Protein AF-A0A1Y1KL71-F1 (afdb_monomer_lite)

Foldseek 3Di:
DDDDDDDDDPPLVVLVVCVPPPPDWDKDFDKDWDPDDDPDPQIAIDGPRDIDTDDDPDDCVLNVCVVVPHDPVVSVVVVVVVVVVVVVVVVVVLVVCLVPDPDPVSNVVSVVVVD

pLDDT: mean 81.93, std 11.62, range [44.53, 94.69]

Secondary structure (DSSP, 8-state):
-----------HHHHHHHTT-TT---EEEEEEEE---TT--S-EEEEEEEEEES--SS--HHHHHHHTT--HHHHHHHHHHHHHHHHHHHHHHHHHHHHH---HHHHHHHHTTT-

Structure (mmCIF, N/CA/C/O backbone):
data_AF-A0A1Y1KL71-F1
#
_entry.id   AF-A0A1Y1KL71-F1
#
loop_
_atom_site.group_PDB
_atom_site.id
_atom_site.type_symbol
_atom_site.label_atom_id
_atom_site.label_alt_id
_atom_site.label_comp_id
_atom_site.label_asym_id
_atom_site.label_entity_id
_atom_site.label_seq_id
_atom_site.pdbx_PDB_ins_code
_atom_site.Cartn_x
_atom_site.Cartn_y
_atom_site.Cartn_z
_atom_site.occupancy
_atom_site.B_iso_or_equiv
_atom_site.auth_seq_id
_atom_site.auth_comp_id
_atom_site.auth_asym_id
_atom_site.auth_atom_id
_atom_site.pdbx_PDB_model_num
ATOM 1 N N . MET A 1 1 ? -30.457 3.855 8.747 1.00 56.06 1 MET A N 1
ATOM 2 C CA . MET A 1 1 ? -30.432 3.022 7.528 1.00 56.06 1 MET A CA 1
ATOM 3 C C . MET A 1 1 ? -29.012 2.540 7.360 1.00 56.06 1 MET A C 1
ATOM 5 O O . MET A 1 1 ? -28.122 3.375 7.293 1.00 56.06 1 MET A O 1
ATOM 9 N N . GLU A 1 2 ? -28.808 1.231 7.343 1.00 82.81 2 GLU A N 1
ATOM 10 C CA . GLU A 1 2 ? -27.511 0.620 7.054 1.00 82.81 2 GLU A CA 1
ATOM 11 C C . GLU A 1 2 ? -27.607 -0.007 5.663 1.00 82.81 2 GLU A C 1
ATOM 13 O O . GLU A 1 2 ? -28.569 -0.719 5.367 1.00 82.81 2 GLU A O 1
ATOM 18 N N . CYS A 1 3 ? -26.663 0.314 4.778 1.00 92.50 3 CYS A N 1
ATOM 19 C CA . CYS A 1 3 ? -26.618 -0.212 3.418 1.00 92.50 3 CYS A CA 1
ATOM 20 C C . CYS A 1 3 ? -25.336 -1.019 3.192 1.00 92.50 3 CYS A C 1
ATOM 22 O O . CYS A 1 3 ? -24.283 -0.735 3.764 1.00 92.50 3 CYS A O 1
ATOM 24 N N . ARG A 1 4 ? -25.421 -2.029 2.321 1.00 94.69 4 ARG A N 1
ATOM 25 C CA . ARG A 1 4 ? -24.246 -2.776 1.859 1.00 94.69 4 ARG A CA 1
ATOM 26 C C . ARG A 1 4 ? -23.424 -1.883 0.931 1.00 94.69 4 ARG A C 1
ATOM 28 O O . ARG A 1 4 ? -23.974 -1.362 -0.037 1.00 94.69 4 ARG A O 1
ATOM 35 N N . THR A 1 5 ? -22.132 -1.736 1.213 1.00 94.06 5 THR A N 1
ATOM 36 C CA . THR A 1 5 ? -21.233 -0.821 0.495 1.00 94.06 5 THR A CA 1
ATOM 37 C C . THR A 1 5 ? -19.923 -1.518 0.147 1.00 94.06 5 THR A C 1
ATOM 39 O O . THR A 1 5 ? -19.353 -2.216 0.981 1.00 94.06 5 THR A O 1
ATOM 42 N N . ILE A 1 6 ? -19.430 -1.292 -1.072 1.00 93.88 6 ILE A N 1
ATOM 43 C CA . ILE A 1 6 ? -18.058 -1.612 -1.478 1.00 93.88 6 ILE A CA 1
ATOM 44 C C . ILE A 1 6 ? -17.365 -0.282 -1.757 1.00 93.88 6 ILE A C 1
ATOM 46 O O . ILE A 1 6 ? -17.878 0.535 -2.520 1.00 93.88 6 ILE A O 1
ATOM 50 N N . PHE A 1 7 ? -16.208 -0.065 -1.137 1.00 93.50 7 PHE A N 1
ATOM 51 C CA . PHE A 1 7 ? -15.440 1.165 -1.285 1.00 93.50 7 PHE A CA 1
ATOM 52 C C . PHE A 1 7 ? -13.989 0.840 -1.639 1.00 93.50 7 PHE A C 1
ATOM 54 O O . PHE A 1 7 ? -13.258 0.267 -0.835 1.00 93.50 7 PHE A O 1
ATOM 61 N N . SER A 1 8 ? -13.567 1.206 -2.849 1.00 93.12 8 SER A N 1
ATOM 62 C CA . SER A 1 8 ? -12.179 1.076 -3.297 1.00 93.12 8 SER A CA 1
ATOM 63 C C . SER A 1 8 ? -11.416 2.375 -3.053 1.00 93.12 8 SER A C 1
ATOM 65 O O . SER A 1 8 ? -11.885 3.448 -3.432 1.00 93.12 8 SER A O 1
ATOM 67 N N . THR A 1 9 ? -10.221 2.289 -2.473 1.00 91.38 9 THR A N 1
ATOM 68 C CA . THR A 1 9 ? -9.382 3.458 -2.182 1.00 91.38 9 THR A CA 1
ATOM 69 C C . THR A 1 9 ? -7.903 3.161 -2.381 1.00 91.38 9 THR A C 1
ATOM 71 O O . THR A 1 9 ? -7.455 2.036 -2.177 1.00 91.38 9 THR A O 1
ATOM 74 N N . HIS A 1 10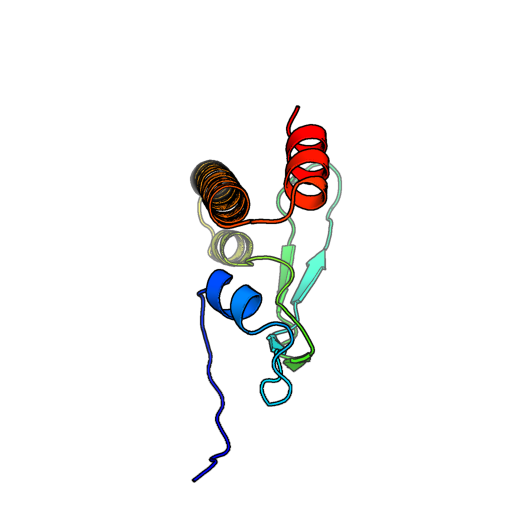 ? -7.135 4.196 -2.728 1.00 88.38 10 HIS A N 1
ATOM 75 C CA . HIS A 1 10 ? -5.669 4.168 -2.739 1.00 88.38 10 HIS A CA 1
ATOM 76 C C . HIS A 1 10 ? -5.054 4.794 -1.475 1.00 88.38 10 HIS A C 1
ATOM 78 O O . HIS A 1 10 ? -3.834 4.809 -1.314 1.00 88.38 10 HIS A O 1
ATOM 84 N N . TYR A 1 11 ? -5.876 5.305 -0.554 1.00 87.56 11 TYR A N 1
ATOM 85 C CA . TYR A 1 11 ? -5.402 5.915 0.685 1.00 87.56 11 TYR A CA 1
ATOM 86 C C . TYR A 1 11 ? -5.130 4.855 1.754 1.00 87.56 11 TYR A C 1
ATOM 88 O O . TYR A 1 11 ? -6.015 4.505 2.534 1.00 87.56 11 TYR A O 1
ATOM 96 N N . HIS A 1 12 ? -3.881 4.392 1.841 1.00 83.25 12 HIS A N 1
ATOM 97 C CA . HIS A 1 12 ? -3.463 3.403 2.846 1.00 83.25 12 HIS A CA 1
ATOM 98 C C . HIS A 1 12 ? -3.747 3.868 4.285 1.00 83.25 12 HIS A C 1
ATOM 100 O O . HIS A 1 12 ? -4.211 3.103 5.122 1.00 83.25 12 HIS A O 1
ATOM 106 N N . SER A 1 13 ? -3.595 5.170 4.552 1.00 81.69 13 SER A N 1
ATOM 107 C CA . SER A 1 13 ? -3.895 5.761 5.860 1.00 81.69 13 SER A CA 1
ATOM 108 C C . SER A 1 13 ? -5.354 5.619 6.295 1.00 81.69 13 SER A C 1
ATOM 110 O O . SER A 1 13 ? -5.626 5.662 7.490 1.00 81.69 13 SER A O 1
ATOM 112 N N . LEU A 1 14 ? -6.285 5.511 5.342 1.00 86.00 14 LEU A N 1
ATOM 113 C CA . LEU A 1 14 ? -7.703 5.314 5.632 1.00 86.00 14 LEU A CA 1
ATOM 114 C C . LEU A 1 14 ? -7.968 3.864 6.050 1.00 86.00 14 LEU A C 1
ATOM 116 O O . LEU A 1 14 ? -8.727 3.621 6.981 1.00 86.00 14 LEU A O 1
ATOM 120 N N . VAL A 1 15 ? -7.294 2.921 5.389 1.00 85.94 15 VAL A N 1
ATOM 121 C CA . VAL A 1 15 ? -7.347 1.489 5.707 1.00 85.94 15 VAL A CA 1
ATOM 122 C C . VAL A 1 15 ? -6.803 1.239 7.116 1.00 85.94 15 VAL A C 1
ATOM 124 O O . VAL A 1 15 ? -7.456 0.566 7.909 1.00 85.94 15 VAL A O 1
ATOM 127 N N . ASP A 1 16 ? -5.674 1.865 7.469 1.00 82.50 16 ASP A N 1
ATOM 128 C CA . ASP A 1 16 ? -5.125 1.817 8.833 1.00 82.50 16 ASP A CA 1
ATOM 129 C C . ASP A 1 16 ? -6.118 2.342 9.879 1.00 82.50 16 ASP A C 1
ATOM 131 O O . ASP A 1 16 ? -6.219 1.795 10.973 1.00 82.50 16 ASP A O 1
ATOM 135 N N . PHE A 1 17 ? -6.830 3.427 9.558 1.00 84.88 17 PHE A N 1
ATOM 136 C CA . PHE A 1 17 ? -7.754 4.079 10.484 1.00 84.88 17 PHE A CA 1
ATOM 137 C C . PHE A 1 17 ? -8.980 3.213 10.781 1.00 84.88 17 PHE A C 1
ATOM 139 O O . PHE A 1 17 ? -9.412 3.153 11.926 1.00 84.88 17 PHE A O 1
ATOM 146 N N . TYR A 1 18 ? -9.525 2.537 9.767 1.00 87.94 18 TYR A N 1
ATOM 147 C CA . TYR A 1 18 ? -10.701 1.678 9.925 1.00 87.94 18 TYR A CA 1
ATOM 148 C C . TYR A 1 18 ? -10.375 0.238 10.339 1.00 87.94 18 TYR A C 1
ATOM 150 O O . TYR A 1 18 ? -11.286 -0.560 10.568 1.00 87.94 18 TYR A O 1
ATOM 158 N N . SER A 1 19 ? -9.093 -0.100 10.481 1.00 83.62 19 SER A N 1
ATOM 159 C CA . SER A 1 19 ? -8.664 -1.370 11.061 1.00 83.62 19 SER A CA 1
ATOM 160 C C . SER A 1 19 ? -9.211 -1.517 12.484 1.00 83.62 19 SER A C 1
ATOM 162 O O . SER A 1 19 ? -8.793 -0.800 13.391 1.00 83.62 19 SER A O 1
ATOM 164 N N . GLY A 1 20 ? -10.122 -2.471 12.687 1.00 83.25 20 GLY A N 1
ATOM 165 C CA . GLY A 1 20 ? -10.710 -2.788 13.995 1.00 83.25 20 GLY A CA 1
ATOM 166 C C . GLY A 1 20 ? -12.141 -2.290 14.213 1.00 83.25 20 GLY A C 1
ATOM 167 O O . GLY A 1 20 ? -12.683 -2.499 15.294 1.00 83.25 20 GLY A O 1
ATOM 168 N N . TYR A 1 21 ? -12.772 -1.666 13.216 1.00 89.62 21 TYR A N 1
ATOM 169 C CA . TYR A 1 21 ? -14.204 -1.360 13.267 1.00 89.62 21 TYR A CA 1
ATOM 170 C C . TYR A 1 21 ? -15.032 -2.621 12.980 1.00 89.62 21 TYR A C 1
ATOM 172 O O . TYR A 1 21 ? -14.858 -3.249 11.940 1.00 89.62 21 TYR A O 1
ATOM 180 N N . GLU A 1 22 ? -15.964 -2.975 13.869 1.00 88.25 22 GLU A N 1
ATOM 181 C CA . GLU A 1 22 ? -16.747 -4.224 13.780 1.00 88.25 22 GLU A CA 1
ATOM 182 C C . GLU A 1 22 ? -17.615 -4.324 12.516 1.00 88.25 22 GLU A C 1
ATOM 184 O O . GLU A 1 22 ? -17.866 -5.413 12.007 1.00 88.25 22 GLU A O 1
ATOM 189 N N . ASN A 1 23 ? -18.061 -3.184 11.987 1.00 90.88 23 ASN A N 1
ATOM 190 C CA . ASN A 1 23 ? -18.923 -3.098 10.811 1.00 90.88 23 ASN A CA 1
ATOM 191 C C . ASN A 1 23 ? -18.159 -2.863 9.496 1.00 90.88 23 ASN A C 1
ATOM 193 O O . ASN A 1 23 ? -18.791 -2.648 8.460 1.00 90.88 23 ASN A O 1
ATOM 197 N N . ILE A 1 24 ? -16.821 -2.874 9.520 1.00 92.50 24 ILE A N 1
ATOM 198 C CA . ILE A 1 24 ? -15.983 -2.641 8.340 1.00 92.50 24 ILE A CA 1
ATOM 199 C C . ILE A 1 24 ? -15.056 -3.835 8.140 1.00 92.50 24 ILE A C 1
ATOM 201 O O . ILE A 1 24 ? -14.195 -4.130 8.963 1.00 92.50 24 ILE A O 1
ATOM 205 N N . GLN A 1 25 ? -15.199 -4.490 6.991 1.00 91.75 25 GLN A N 1
ATOM 206 C CA . GLN A 1 25 ? -14.283 -5.536 6.553 1.00 91.75 25 GLN A CA 1
ATOM 207 C C . GLN A 1 25 ? -13.289 -4.960 5.547 1.00 91.75 25 GLN A C 1
ATOM 209 O O . GLN A 1 25 ? -13.668 -4.269 4.601 1.00 91.75 25 GLN A O 1
ATOM 214 N N . LEU A 1 26 ? -12.007 -5.248 5.763 1.00 92.88 26 LEU A N 1
ATOM 215 C CA . LEU A 1 26 ? -10.926 -4.827 4.879 1.00 92.88 26 LEU A CA 1
ATOM 216 C C . LEU A 1 26 ? -10.601 -5.957 3.904 1.00 92.88 26 LEU A C 1
ATOM 218 O O . LEU A 1 26 ? -10.582 -7.130 4.281 1.00 92.88 26 LEU A O 1
ATOM 222 N N . GLY A 1 27 ? -10.333 -5.597 2.653 1.00 91.62 27 GLY A N 1
ATOM 223 C CA . GLY A 1 27 ? -9.927 -6.543 1.627 1.00 91.62 27 GLY A CA 1
ATOM 224 C C . GLY A 1 27 ? -9.064 -5.891 0.557 1.00 91.62 27 GLY A C 1
ATOM 225 O O . GLY A 1 27 ? -9.106 -4.676 0.347 1.00 91.62 27 GLY A O 1
ATOM 226 N N . HIS A 1 28 ? -8.274 -6.712 -0.125 1.00 91.75 28 HIS A N 1
ATOM 227 C CA . HIS A 1 28 ? -7.378 -6.292 -1.197 1.00 91.75 28 HIS A CA 1
ATOM 228 C C . HIS A 1 28 ? -7.352 -7.322 -2.331 1.00 91.75 28 HIS A C 1
ATOM 230 O O . HIS A 1 28 ? -7.730 -8.481 -2.157 1.00 91.75 28 HIS A O 1
ATOM 236 N N . MET A 1 29 ? -6.903 -6.897 -3.513 1.00 91.12 29 MET A N 1
ATOM 237 C CA . MET A 1 29 ? -6.632 -7.812 -4.623 1.00 91.12 29 MET A CA 1
ATOM 238 C C . MET A 1 29 ? -5.294 -8.506 -4.403 1.00 91.12 29 MET A C 1
ATOM 240 O O . MET A 1 29 ? -4.264 -7.846 -4.271 1.00 91.12 29 MET A O 1
ATOM 244 N N . ALA A 1 30 ? -5.319 -9.834 -4.377 1.00 87.06 30 ALA A N 1
ATOM 245 C CA . ALA A 1 30 ? -4.142 -10.656 -4.178 1.00 87.06 30 ALA A CA 1
ATOM 246 C C . ALA A 1 30 ? -3.151 -10.527 -5.336 1.00 87.06 30 ALA A C 1
ATOM 248 O O . ALA A 1 30 ? -3.516 -10.429 -6.514 1.00 87.06 30 ALA A O 1
ATOM 249 N N . CYS A 1 31 ? -1.878 -10.590 -4.972 1.00 83.12 31 CYS A N 1
ATOM 250 C CA . CYS A 1 31 ? -0.744 -10.467 -5.863 1.00 83.12 31 CYS A CA 1
ATOM 251 C C . CYS A 1 31 ? 0.348 -11.435 -5.404 1.00 83.12 31 CYS A C 1
ATOM 253 O O . CYS A 1 31 ? 0.588 -11.560 -4.203 1.00 83.12 31 CYS A O 1
ATOM 255 N N . MET A 1 32 ? 1.020 -12.087 -6.348 1.00 80.50 32 MET A N 1
ATOM 256 C CA . MET A 1 32 ? 2.214 -12.888 -6.091 1.00 80.50 32 MET A CA 1
ATOM 257 C C . MET A 1 32 ? 3.447 -12.075 -6.485 1.00 80.50 32 MET A C 1
ATOM 259 O O . MET A 1 32 ? 3.433 -11.398 -7.511 1.00 80.50 32 MET A O 1
ATOM 263 N N . THR A 1 33 ? 4.487 -12.105 -5.661 1.00 69.75 33 THR A N 1
ATOM 264 C CA . THR A 1 33 ? 5.792 -11.510 -5.970 1.00 69.75 33 THR A CA 1
ATOM 265 C C . THR A 1 33 ? 6.798 -12.634 -6.121 1.00 69.75 33 THR A C 1
ATOM 267 O O . THR A 1 33 ? 6.913 -13.446 -5.204 1.00 69.75 33 THR A O 1
ATOM 270 N N . GLU A 1 34 ? 7.510 -12.687 -7.241 1.00 65.50 34 GLU A N 1
ATOM 271 C CA . GLU A 1 34 ? 8.647 -13.597 -7.383 1.00 65.50 34 GLU A CA 1
ATOM 272 C C . GLU A 1 34 ? 9.915 -12.823 -7.018 1.00 65.50 34 GLU A C 1
ATOM 274 O O . GLU A 1 34 ? 10.231 -11.783 -7.607 1.00 65.50 34 GLU A O 1
ATOM 279 N N . GLU A 1 35 ? 10.626 -13.321 -6.011 1.00 55.91 35 GLU A N 1
ATOM 280 C CA . GLU A 1 35 ? 12.003 -12.928 -5.735 1.00 55.91 35 GLU A CA 1
ATOM 281 C C . GLU A 1 35 ? 12.871 -13.629 -6.787 1.00 55.91 35 GLU A C 1
ATOM 283 O O . GLU A 1 35 ? 13.263 -14.778 -6.607 1.00 55.91 35 GLU A O 1
ATOM 288 N N . GLN A 1 36 ? 13.077 -12.996 -7.945 1.00 49.34 36 GLN A N 1
ATOM 289 C CA . GLN A 1 36 ? 14.090 -13.483 -8.883 1.00 49.34 36 GLN A CA 1
ATOM 290 C C . GLN A 1 36 ? 15.488 -13.136 -8.358 1.00 49.34 36 GLN A C 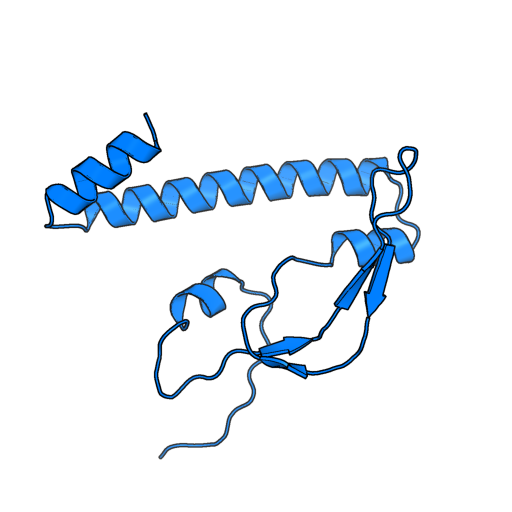1
ATOM 292 O O . GLN A 1 36 ? 15.670 -12.140 -7.660 1.00 49.34 36 GLN A O 1
ATOM 297 N N . GLU A 1 37 ? 16.419 -14.033 -8.675 1.00 44.53 37 GLU A N 1
ATOM 298 C CA . GLU A 1 37 ? 17.805 -14.140 -8.218 1.00 44.53 37 GLU A CA 1
ATOM 299 C C . GLU A 1 37 ? 18.621 -12.832 -8.275 1.00 44.53 37 GLU A C 1
ATOM 301 O O . GLU A 1 37 ? 18.254 -11.857 -8.928 1.00 44.53 37 GLU A O 1
ATOM 306 N N . GLU A 1 38 ? 19.758 -12.868 -7.573 1.00 51.56 38 GLU A N 1
ATOM 307 C CA . GLU A 1 38 ? 20.647 -11.802 -7.072 1.00 51.56 38 GLU A CA 1
ATOM 308 C C . GLU A 1 38 ? 21.054 -10.655 -8.037 1.00 51.56 38 GLU A C 1
ATOM 310 O O . GLU A 1 38 ? 21.654 -9.679 -7.584 1.00 51.56 38 GLU A O 1
ATOM 315 N N . ASP A 1 39 ? 20.675 -10.694 -9.318 1.00 51.66 39 ASP A N 1
ATOM 316 C CA . ASP A 1 39 ? 21.114 -9.762 -10.369 1.00 51.66 39 ASP A CA 1
ATOM 317 C C . ASP A 1 39 ? 20.066 -8.714 -10.823 1.00 51.66 39 ASP A C 1
ATOM 319 O O . ASP A 1 39 ? 20.413 -7.781 -11.557 1.00 51.66 39 ASP A O 1
ATOM 323 N N . ASP A 1 40 ? 18.797 -8.784 -10.386 1.00 53.62 40 ASP A N 1
ATOM 324 C CA . ASP A 1 40 ? 17.815 -7.701 -10.607 1.00 53.62 40 ASP A CA 1
ATOM 325 C C . ASP A 1 40 ? 17.047 -7.362 -9.314 1.00 53.62 40 ASP A C 1
ATOM 327 O O . ASP A 1 40 ? 16.093 -8.054 -8.964 1.00 53.62 40 ASP A O 1
ATOM 331 N N . PRO A 1 41 ? 17.368 -6.255 -8.611 1.00 51.59 41 PRO A N 1
ATOM 332 C CA . PRO A 1 41 ? 16.749 -5.892 -7.327 1.00 51.59 41 PRO A CA 1
ATOM 333 C C . PRO A 1 41 ? 15.259 -5.500 -7.426 1.00 51.59 41 PRO A C 1
ATOM 335 O O . PRO A 1 41 ? 14.683 -4.967 -6.475 1.00 51.59 41 PRO A O 1
ATOM 338 N N . MET A 1 42 ? 14.615 -5.713 -8.576 1.00 55.78 42 MET A N 1
ATOM 339 C CA . MET A 1 42 ? 13.231 -5.335 -8.842 1.00 55.78 42 MET A CA 1
ATOM 340 C C . MET A 1 42 ? 12.363 -6.569 -9.090 1.00 55.78 42 MET A C 1
ATOM 342 O O . MET A 1 42 ? 12.342 -7.114 -10.191 1.00 55.78 42 MET A O 1
ATOM 346 N N . MET A 1 43 ? 11.599 -6.949 -8.067 1.00 59.69 43 MET A N 1
ATOM 347 C CA . MET A 1 43 ? 10.676 -8.088 -8.068 1.00 59.69 43 MET A CA 1
ATOM 348 C C . MET A 1 43 ? 9.665 -8.044 -9.225 1.00 59.69 43 MET A C 1
ATOM 350 O O . MET A 1 43 ? 9.117 -6.986 -9.551 1.00 59.69 43 MET A O 1
ATOM 354 N N . SER A 1 44 ? 9.387 -9.193 -9.842 1.00 65.12 44 SER A N 1
ATOM 355 C CA . SER A 1 44 ? 8.250 -9.350 -10.754 1.00 65.12 44 SER A CA 1
ATOM 356 C C . SER A 1 44 ? 6.966 -9.556 -9.941 1.00 65.12 44 SER A C 1
ATOM 358 O O . SER A 1 44 ? 6.964 -10.157 -8.865 1.00 65.12 44 SER A O 1
ATOM 360 N N . VAL A 1 45 ? 5.856 -9.002 -10.435 1.00 74.00 45 VAL A N 1
ATOM 361 C CA . VAL A 1 45 ? 4.534 -9.080 -9.802 1.00 74.00 45 VAL A CA 1
ATOM 362 C C . VAL A 1 45 ? 3.556 -9.763 -10.739 1.00 74.00 45 VAL A C 1
ATOM 364 O O . VAL A 1 45 ? 3.377 -9.329 -11.876 1.00 74.00 45 VAL A O 1
ATOM 367 N N . THR A 1 46 ? 2.859 -10.764 -10.210 1.00 80.19 46 THR A N 1
ATOM 368 C CA . THR A 1 46 ? 1.763 -11.462 -10.879 1.00 80.19 46 THR A CA 1
ATOM 369 C C . THR A 1 46 ? 0.448 -11.120 -10.186 1.00 80.19 46 THR A C 1
ATOM 371 O O . THR A 1 46 ? 0.237 -11.432 -9.012 1.00 80.19 46 THR A O 1
ATOM 374 N N . LEU A 1 47 ? -0.459 -10.470 -10.918 1.00 82.00 47 LEU A N 1
ATOM 375 C CA . LEU A 1 47 ? -1.796 -10.135 -10.429 1.00 82.00 47 LEU A CA 1
ATOM 376 C C . LEU A 1 47 ? -2.671 -11.395 -10.426 1.00 82.00 47 LEU A C 1
ATOM 378 O O . LEU A 1 47 ? -2.892 -11.994 -11.475 1.00 82.00 47 LEU A O 1
ATOM 382 N N . LEU A 1 48 ? -3.181 -11.788 -9.255 1.00 86.56 48 LEU A N 1
ATOM 383 C CA . LEU A 1 48 ? -4.001 -13.000 -9.105 1.00 86.56 48 LEU A CA 1
ATOM 384 C C . LEU A 1 48 ? -5.502 -12.734 -9.293 1.00 86.56 48 LEU A C 1
ATOM 386 O O . LEU A 1 48 ? -6.284 -13.675 -9.362 1.00 86.56 48 LEU A O 1
ATOM 390 N N . TYR A 1 49 ? -5.909 -11.458 -9.334 1.00 86.81 49 TYR A N 1
ATOM 391 C CA . TYR A 1 49 ? -7.304 -11.012 -9.482 1.00 86.81 49 TYR A CA 1
ATOM 392 C C . TYR A 1 49 ? -8.285 -11.633 -8.468 1.00 86.81 49 TYR A C 1
ATOM 394 O O . TYR A 1 49 ? -9.479 -11.757 -8.731 1.00 86.81 49 TYR A O 1
ATOM 402 N N . GLN A 1 50 ? -7.789 -12.012 -7.288 1.00 90.19 50 GLN A N 1
ATOM 403 C CA . GLN A 1 50 ? -8.579 -12.632 -6.228 1.00 90.19 50 GLN A CA 1
ATOM 404 C C . GLN A 1 50 ? -8.757 -11.663 -5.056 1.00 90.19 50 GLN A C 1
ATOM 406 O O . GLN A 1 50 ? -7.768 -11.165 -4.525 1.00 90.19 50 GLN A O 1
ATOM 411 N N . LEU A 1 51 ? -9.996 -11.441 -4.602 1.00 91.12 51 LEU A N 1
ATOM 412 C CA . LEU A 1 51 ? -10.251 -10.712 -3.355 1.00 91.12 51 LEU A CA 1
ATOM 413 C C . LEU A 1 51 ? -9.795 -11.550 -2.158 1.00 91.12 51 LEU A C 1
ATOM 415 O O . LEU A 1 51 ? -10.246 -12.683 -1.980 1.00 91.12 51 LEU A O 1
ATOM 419 N N . LYS A 1 52 ? -8.910 -10.987 -1.338 1.00 91.75 52 LYS A N 1
ATOM 420 C CA . LYS A 1 52 ? -8.477 -11.555 -0.060 1.00 91.75 52 LYS A CA 1
ATOM 421 C C . LYS A 1 52 ? -8.809 -10.596 1.070 1.00 91.75 52 LYS A C 1
ATOM 423 O O . LYS A 1 52 ? -8.825 -9.381 0.879 1.00 91.75 52 LYS A O 1
ATOM 428 N N . GLU A 1 53 ? -9.068 -11.163 2.238 1.00 90.75 53 GLU A N 1
ATOM 429 C CA . GLU A 1 53 ? -9.288 -10.405 3.465 1.00 90.75 53 GLU A CA 1
ATOM 430 C C . GLU A 1 53 ? -7.999 -9.718 3.934 1.00 90.75 53 GLU A C 1
ATOM 432 O O . GLU A 1 53 ? -6.884 -10.181 3.671 1.00 90.75 53 GLU A O 1
ATOM 437 N N . GLY A 1 54 ? -8.164 -8.608 4.649 1.00 86.25 54 GLY A N 1
ATOM 438 C CA . GLY A 1 54 ? -7.076 -7.844 5.247 1.00 86.25 54 GLY A CA 1
ATOM 439 C C . GLY A 1 54 ? -6.487 -6.765 4.339 1.00 86.25 54 GLY A C 1
ATOM 440 O O . GLY A 1 54 ? -6.929 -6.530 3.211 1.00 86.25 54 GLY A O 1
ATOM 441 N N . ASN A 1 55 ? -5.470 -6.088 4.867 1.00 81.50 55 ASN A N 1
ATOM 442 C CA . ASN A 1 55 ? -4.839 -4.935 4.228 1.00 81.50 55 ASN A CA 1
ATOM 443 C C . ASN A 1 55 ? -3.857 -5.377 3.144 1.00 81.50 55 ASN A C 1
ATOM 445 O O . ASN A 1 55 ? -3.158 -6.376 3.292 1.00 81.50 55 ASN A O 1
ATOM 449 N N . CYS A 1 56 ? -3.757 -4.585 2.076 1.00 79.00 56 CYS A N 1
ATOM 450 C CA . CYS A 1 56 ? -2.749 -4.800 1.044 1.00 79.00 56 CYS A CA 1
ATOM 451 C C . CYS A 1 56 ? -1.347 -4.592 1.645 1.00 79.00 56 CYS A C 1
ATOM 453 O O . CYS A 1 56 ? -1.073 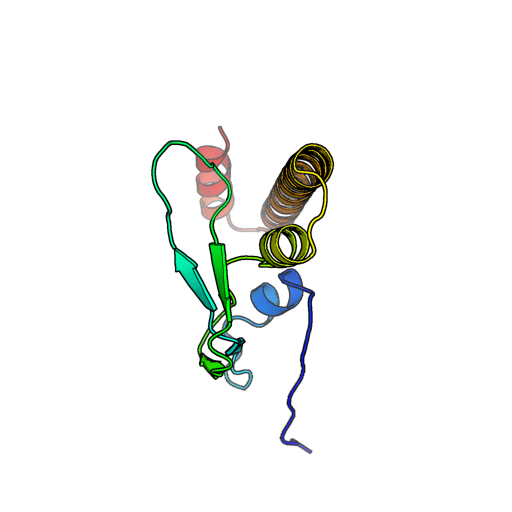-3.490 2.113 1.00 79.00 56 CYS A O 1
ATOM 455 N N . PRO A 1 57 ? -0.444 -5.585 1.634 1.00 67.25 57 PRO A N 1
ATOM 456 C CA . PRO A 1 57 ? 0.821 -5.494 2.365 1.00 67.25 57 PRO A CA 1
ATOM 457 C C . PRO A 1 57 ? 1.797 -4.468 1.772 1.00 67.25 57 PRO A C 1
ATOM 459 O O . PRO A 1 57 ? 2.630 -3.933 2.501 1.00 67.25 57 PRO A O 1
ATOM 462 N N . LYS A 1 58 ? 1.721 -4.196 0.459 1.00 67.69 58 LYS A N 1
ATOM 463 C CA . LYS A 1 58 ? 2.596 -3.248 -0.254 1.00 67.69 58 LYS A CA 1
ATOM 464 C C . LYS A 1 58 ? 1.866 -2.573 -1.419 1.00 67.69 58 LYS A C 1
ATOM 466 O O . LYS A 1 58 ? 0.876 -3.093 -1.927 1.00 67.69 58 LYS A O 1
ATOM 471 N N . SER A 1 59 ? 2.375 -1.421 -1.861 1.00 72.19 59 SER A N 1
ATOM 472 C CA . SER A 1 59 ? 1.974 -0.807 -3.132 1.00 72.19 59 SER A CA 1
ATOM 473 C C . SER A 1 59 ? 2.670 -1.516 -4.291 1.00 72.19 59 SER A C 1
ATOM 475 O O . SER A 1 59 ? 3.895 -1.628 -4.309 1.00 72.19 59 SER A O 1
ATOM 477 N N . TYR A 1 60 ? 1.901 -1.963 -5.282 1.00 80.00 60 TYR A N 1
ATOM 478 C CA . TYR A 1 60 ? 2.439 -2.622 -6.477 1.00 80.00 60 TYR A CA 1
ATOM 479 C C . TYR A 1 60 ? 2.662 -1.660 -7.655 1.00 80.00 60 TYR A C 1
ATOM 481 O O . TYR A 1 60 ? 2.995 -2.105 -8.752 1.00 80.00 60 TYR A O 1
ATOM 489 N N . GLY A 1 61 ? 2.516 -0.346 -7.438 1.00 83.94 61 GLY A N 1
ATOM 490 C CA . GLY A 1 61 ? 2.632 0.668 -8.493 1.00 83.94 61 GLY A CA 1
ATOM 491 C C . GLY A 1 61 ? 3.992 0.669 -9.199 1.00 83.94 61 GLY A C 1
ATOM 492 O O . GLY A 1 61 ? 4.045 0.757 -10.422 1.00 83.94 61 GLY A O 1
ATOM 493 N N . PHE A 1 62 ? 5.087 0.486 -8.455 1.00 85.75 62 PHE A N 1
ATOM 494 C CA . PHE A 1 62 ? 6.432 0.397 -9.039 1.00 85.75 62 PHE A CA 1
ATOM 495 C C . PHE A 1 62 ? 6.618 -0.852 -9.908 1.00 85.75 62 PHE A C 1
ATOM 497 O O . PHE A 1 62 ? 7.258 -0.787 -10.955 1.00 85.75 62 PHE A O 1
ATOM 504 N N . ASN A 1 63 ? 6.003 -1.973 -9.523 1.00 82.19 63 ASN A N 1
ATOM 505 C CA . ASN A 1 63 ? 6.061 -3.204 -10.310 1.00 82.19 63 ASN A CA 1
ATOM 506 C C . ASN A 1 63 ? 5.242 -3.070 -11.602 1.00 82.19 63 ASN A C 1
ATOM 508 O O . ASN A 1 63 ? 5.695 -3.480 -12.667 1.00 82.19 63 ASN A O 1
ATOM 512 N N . ALA A 1 64 ? 4.075 -2.418 -11.538 1.00 84.06 64 ALA A N 1
ATOM 513 C CA . ALA A 1 64 ? 3.290 -2.087 -12.727 1.00 84.06 64 ALA A CA 1
ATOM 514 C C . AL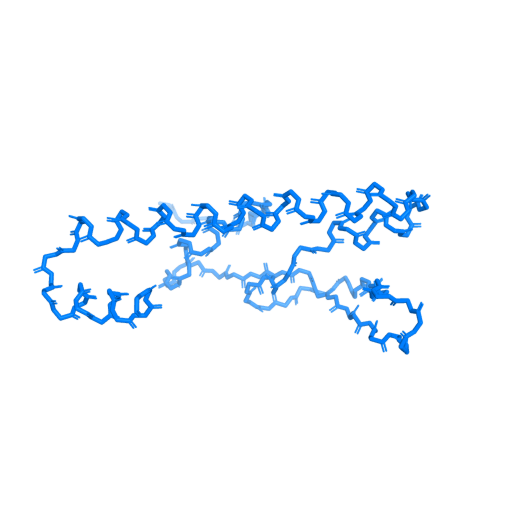A A 1 64 ? 4.050 -1.138 -13.676 1.00 84.06 64 ALA A C 1
ATOM 516 O O . ALA A 1 64 ? 4.052 -1.353 -14.885 1.00 84.06 64 ALA A O 1
ATOM 517 N N . ALA A 1 65 ? 4.754 -0.134 -13.140 1.00 87.81 65 ALA A N 1
ATOM 518 C CA . ALA A 1 65 ? 5.609 0.756 -13.928 1.00 87.81 65 ALA A CA 1
ATOM 519 C C . ALA A 1 65 ? 6.759 0.003 -14.624 1.00 87.81 65 ALA A C 1
ATOM 521 O O . ALA A 1 65 ? 7.047 0.271 -15.791 1.00 87.81 65 ALA A O 1
ATOM 522 N N . LYS A 1 66 ? 7.372 -0.980 -13.946 1.00 83.38 66 LYS A N 1
ATOM 523 C CA . LYS A 1 66 ? 8.373 -1.873 -14.553 1.00 83.38 66 LYS A CA 1
ATOM 524 C C . LYS A 1 66 ? 7.789 -2.648 -15.730 1.00 83.38 66 LYS A C 1
ATOM 526 O O . LYS A 1 66 ? 8.377 -2.646 -16.806 1.00 83.38 66 LYS A O 1
ATOM 531 N N . LEU A 1 67 ? 6.635 -3.290 -15.530 1.00 82.75 67 LEU A N 1
ATOM 532 C CA . LEU A 1 67 ? 5.948 -4.061 -16.572 1.00 82.75 67 LEU A CA 1
ATOM 533 C C . LEU A 1 67 ? 5.566 -3.193 -17.779 1.00 82.75 67 LEU A C 1
ATOM 535 O O . LEU A 1 67 ? 5.584 -3.673 -18.907 1.00 82.75 67 LEU A O 1
ATOM 539 N N . ALA A 1 68 ? 5.273 -1.912 -17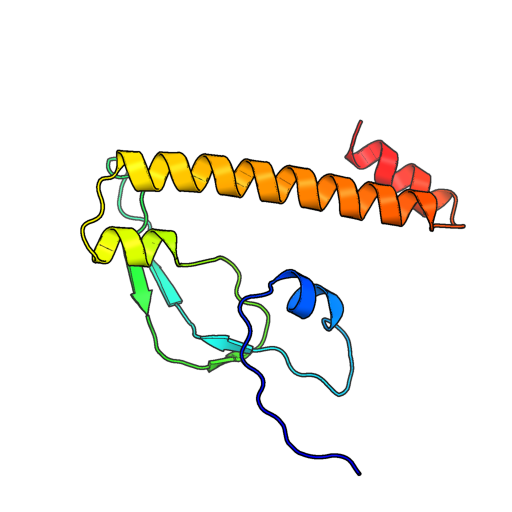.553 1.00 88.69 68 ALA A N 1
ATOM 540 C CA . ALA A 1 68 ? 5.011 -0.935 -18.607 1.00 88.69 68 ALA A CA 1
ATOM 541 C C . ALA A 1 68 ? 6.279 -0.450 -19.344 1.00 88.69 68 ALA A C 1
ATOM 543 O O . ALA A 1 68 ? 6.170 0.357 -20.266 1.00 88.69 68 ALA A O 1
ATOM 544 N N . GLY A 1 69 ? 7.471 -0.918 -18.958 1.00 87.62 69 GLY A N 1
ATOM 545 C CA . GLY A 1 69 ? 8.733 -0.589 -19.620 1.00 87.62 69 GLY A CA 1
ATOM 546 C C . GLY A 1 69 ? 9.325 0.764 -19.226 1.00 87.62 69 GLY A C 1
ATOM 547 O O . GLY A 1 69 ? 10.092 1.335 -20.001 1.00 87.62 69 GLY A O 1
ATOM 548 N N . LEU A 1 70 ? 8.984 1.307 -18.049 1.00 90.19 70 LEU A N 1
ATOM 549 C CA . LEU A 1 70 ? 9.617 2.543 -17.583 1.00 90.19 70 LEU A CA 1
ATOM 550 C C . LEU A 1 70 ? 11.115 2.322 -17.273 1.00 90.19 70 LEU A C 1
ATOM 552 O O . LEU A 1 70 ? 11.475 1.276 -16.725 1.00 90.19 70 LEU A O 1
ATOM 556 N N . PRO A 1 71 ? 11.984 3.315 -17.557 1.00 92.00 71 PRO A N 1
ATOM 557 C CA . PRO A 1 71 ? 13.406 3.256 -17.221 1.00 92.00 71 PRO A CA 1
ATOM 558 C C . PRO A 1 71 ? 13.657 2.975 -15.735 1.00 92.00 71 PRO A C 1
ATOM 560 O O . PRO A 1 71 ? 13.000 3.555 -14.859 1.00 92.00 71 PRO A O 1
ATOM 563 N N . LYS A 1 72 ? 14.645 2.117 -15.444 1.00 87.25 72 LYS A N 1
ATOM 564 C CA . LYS A 1 72 ? 14.973 1.686 -14.073 1.00 87.25 72 LYS A CA 1
ATOM 565 C C . LYS A 1 72 ? 15.351 2.871 -13.181 1.00 87.25 72 LYS A C 1
ATOM 567 O O . LYS A 1 72 ? 14.988 2.895 -12.007 1.00 87.25 72 LYS A O 1
ATOM 572 N N . GLU A 1 73 ? 16.011 3.882 -13.735 1.00 92.00 73 GLU A N 1
ATOM 573 C CA . GLU A 1 73 ? 16.465 5.078 -13.020 1.00 92.00 73 GLU A CA 1
ATOM 574 C C . GLU A 1 73 ? 15.281 5.908 -12.501 1.00 92.00 73 GLU A C 1
ATOM 576 O O . GLU A 1 73 ? 15.320 6.423 -11.381 1.00 92.00 73 GLU A O 1
ATOM 581 N N . ILE A 1 74 ? 14.199 5.992 -13.287 1.00 93.19 74 ILE A N 1
ATOM 582 C CA . ILE A 1 74 ? 12.969 6.699 -12.902 1.00 93.19 74 ILE A CA 1
ATOM 583 C C . ILE A 1 74 ? 12.281 5.955 -11.759 1.00 93.19 74 ILE A C 1
ATOM 585 O O . ILE A 1 74 ? 11.902 6.571 -10.761 1.00 93.19 74 ILE A O 1
ATOM 589 N N . ILE A 1 75 ? 12.151 4.632 -11.881 1.00 90.44 75 ILE A N 1
ATOM 590 C CA . ILE A 1 75 ? 11.510 3.796 -10.860 1.00 90.44 75 ILE A CA 1
ATOM 591 C C . ILE A 1 75 ? 12.305 3.854 -9.548 1.00 90.44 75 ILE A C 1
ATOM 593 O O . ILE A 1 75 ? 11.716 4.066 -8.488 1.00 90.44 75 ILE A O 1
ATOM 597 N N . ALA A 1 76 ? 13.635 3.753 -9.614 1.00 88.25 76 ALA A N 1
ATOM 598 C CA . ALA A 1 76 ? 14.512 3.847 -8.449 1.00 88.25 76 ALA A CA 1
ATOM 599 C C . ALA A 1 76 ? 14.416 5.216 -7.754 1.00 88.25 76 ALA A C 1
ATOM 601 O O . ALA A 1 76 ? 14.287 5.289 -6.528 1.00 88.25 76 ALA A O 1
ATOM 602 N N . SER A 1 77 ? 14.425 6.308 -8.527 1.00 93.00 77 SER A N 1
ATOM 603 C CA . SER A 1 77 ? 14.265 7.665 -7.992 1.00 93.00 77 SER A CA 1
ATOM 604 C C . SER A 1 77 ? 12.909 7.846 -7.300 1.00 93.00 77 SER A C 1
ATOM 606 O O . SER A 1 77 ? 12.842 8.307 -6.157 1.00 93.00 77 SER A O 1
ATOM 608 N N . ALA A 1 78 ? 11.828 7.406 -7.946 1.00 91.75 78 ALA A N 1
ATOM 609 C CA . ALA A 1 78 ? 10.483 7.490 -7.392 1.00 91.75 78 ALA A CA 1
ATOM 610 C C . ALA A 1 78 ? 10.326 6.642 -6.115 1.00 91.75 78 ALA A C 1
ATOM 612 O O . ALA A 1 78 ? 9.702 7.096 -5.154 1.00 91.75 78 ALA A O 1
ATOM 613 N N . HIS A 1 79 ? 10.937 5.453 -6.063 1.00 89.38 79 HIS A N 1
ATOM 614 C CA . HIS A 1 79 ? 10.947 4.604 -4.870 1.00 89.38 79 HIS A CA 1
ATOM 615 C C . HIS A 1 79 ? 11.649 5.287 -3.688 1.00 89.38 79 HIS A C 1
ATOM 617 O O . HIS A 1 79 ? 11.142 5.266 -2.561 1.00 89.38 79 HIS A O 1
ATOM 623 N N . LYS A 1 80 ? 12.791 5.942 -3.936 1.00 90.62 80 LYS A N 1
ATOM 624 C CA . LYS A 1 80 ? 13.512 6.707 -2.910 1.00 90.62 80 LYS A CA 1
ATOM 625 C C . LYS A 1 80 ? 12.638 7.825 -2.332 1.00 90.62 80 LYS A C 1
ATOM 627 O O . LYS A 1 80 ? 12.464 7.893 -1.118 1.00 90.62 80 LYS A O 1
ATOM 632 N N . ILE A 1 81 ? 12.032 8.641 -3.197 1.00 93.44 81 ILE A N 1
ATOM 633 C CA . ILE A 1 81 ? 11.163 9.755 -2.782 1.00 93.44 81 ILE A CA 1
ATOM 634 C C . ILE A 1 81 ? 9.950 9.241 -1.992 1.00 93.44 81 ILE A C 1
ATOM 636 O O . ILE A 1 81 ? 9.598 9.807 -0.956 1.00 93.44 81 ILE A O 1
ATOM 640 N N . ALA A 1 82 ? 9.320 8.152 -2.441 1.00 89.81 82 ALA A N 1
ATOM 641 C CA . ALA A 1 82 ? 8.193 7.548 -1.731 1.00 89.81 82 ALA A 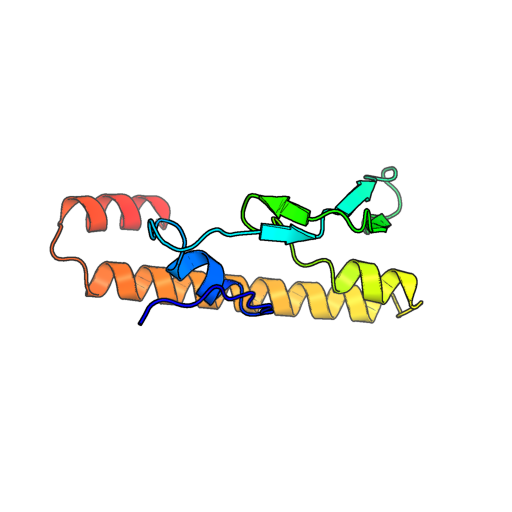CA 1
ATOM 642 C C . ALA A 1 82 ? 8.591 7.072 -0.324 1.00 89.81 82 ALA A C 1
ATOM 644 O O . ALA A 1 82 ? 7.904 7.389 0.646 1.00 89.81 82 ALA A O 1
ATOM 645 N N . THR A 1 83 ? 9.738 6.400 -0.199 1.00 88.62 83 THR A N 1
ATOM 646 C CA . THR A 1 83 ? 10.265 5.921 1.091 1.00 88.62 83 THR A CA 1
ATOM 647 C C . THR A 1 83 ? 10.531 7.080 2.063 1.00 88.62 83 THR A C 1
ATOM 649 O O . THR A 1 83 ? 10.205 7.003 3.254 1.00 88.62 83 THR A O 1
ATOM 652 N N . GLU A 1 84 ? 11.090 8.186 1.565 1.00 93.00 84 GLU A N 1
ATOM 653 C CA . GLU A 1 84 ? 11.323 9.399 2.359 1.00 93.00 84 GLU A CA 1
ATOM 654 C C . GLU A 1 84 ? 9.999 10.009 2.856 1.00 93.00 84 GLU A C 1
ATOM 656 O O . GLU A 1 84 ? 9.851 10.301 4.048 1.00 93.00 84 GLU A O 1
ATOM 661 N N . LEU A 1 85 ? 9.000 10.139 1.978 1.00 90.44 85 LEU A N 1
ATOM 662 C CA . LEU A 1 85 ? 7.677 10.669 2.329 1.00 90.44 85 LEU A CA 1
ATOM 663 C C . LEU A 1 85 ? 6.935 9.790 3.344 1.00 90.44 85 LEU A C 1
ATOM 665 O O . LEU A 1 85 ? 6.311 10.313 4.278 1.00 90.44 85 LEU A O 1
ATOM 669 N N . GLU A 1 86 ? 7.009 8.468 3.198 1.00 87.38 86 GLU A N 1
ATOM 670 C CA . GLU A 1 86 ? 6.434 7.515 4.151 1.00 87.38 86 GLU A CA 1
ATOM 671 C C . GLU A 1 86 ? 7.085 7.649 5.531 1.00 87.38 86 GLU A C 1
ATOM 673 O O . GLU A 1 86 ? 6.384 7.725 6.547 1.00 87.38 86 GLU A O 1
ATOM 678 N N . THR A 1 87 ? 8.413 7.778 5.571 1.00 89.31 87 THR A N 1
ATOM 679 C CA . THR A 1 87 ? 9.176 7.967 6.813 1.00 89.31 87 THR A CA 1
ATOM 680 C C . THR A 1 87 ? 8.757 9.249 7.533 1.00 89.31 87 THR A C 1
ATOM 682 O O . THR A 1 87 ? 8.399 9.209 8.717 1.00 89.31 87 THR A O 1
ATOM 685 N N . VAL A 1 88 ? 8.709 10.378 6.818 1.00 91.75 88 VAL A N 1
ATOM 686 C CA . VAL A 1 88 ? 8.263 11.669 7.372 1.00 91.75 88 VAL A CA 1
ATOM 687 C C . VAL A 1 88 ? 6.819 11.585 7.877 1.00 91.75 88 VAL A C 1
ATOM 689 O O . VAL A 1 88 ? 6.489 12.102 8.950 1.00 91.75 88 VAL A O 1
ATOM 692 N N . THR A 1 89 ? 5.938 10.915 7.136 1.00 87.94 89 THR A N 1
ATOM 693 C CA . THR A 1 89 ? 4.528 10.753 7.519 1.00 87.94 89 THR A CA 1
ATOM 694 C C . THR A 1 89 ? 4.382 9.904 8.783 1.00 87.94 89 THR A C 1
ATOM 696 O O . THR A 1 89 ? 3.610 10.261 9.680 1.00 87.94 89 THR A O 1
ATOM 699 N N . LYS A 1 90 ? 5.156 8.819 8.903 1.00 86.12 90 LYS A N 1
ATOM 700 C CA . LYS A 1 90 ? 5.181 7.952 10.089 1.00 86.12 90 LYS A CA 1
ATOM 701 C C . LYS A 1 90 ? 5.678 8.701 11.326 1.00 86.12 90 LYS A C 1
ATOM 703 O O . LYS A 1 90 ? 5.033 8.635 12.373 1.00 86.12 90 LYS A O 1
ATOM 708 N N . GLN A 1 91 ? 6.752 9.481 11.194 1.00 88.00 91 GLN A N 1
ATOM 709 C CA . GLN A 1 91 ? 7.266 10.329 12.274 1.00 88.00 91 GLN A CA 1
ATOM 710 C C . GLN A 1 91 ? 6.224 11.359 12.734 1.00 88.00 91 GLN A C 1
ATOM 712 O O . GLN A 1 91 ? 5.972 11.486 13.932 1.00 88.00 91 GLN A O 1
ATOM 717 N N . LYS A 1 92 ? 5.544 12.040 11.799 1.00 87.62 92 LYS A N 1
ATOM 718 C CA . LYS A 1 92 ? 4.463 12.991 12.127 1.00 87.62 92 LYS A CA 1
ATOM 719 C C . LYS A 1 92 ? 3.294 12.322 12.852 1.00 87.62 92 LYS A C 1
ATOM 721 O O . LYS A 1 92 ? 2.783 12.888 13.821 1.00 87.62 92 LYS A O 1
ATOM 726 N N . LYS A 1 93 ? 2.864 11.133 12.405 1.00 85.12 93 LYS A N 1
ATOM 727 C CA . LYS A 1 93 ? 1.811 10.349 13.078 1.00 85.12 93 LYS A CA 1
ATOM 728 C C . LYS A 1 93 ? 2.220 10.003 14.514 1.00 85.12 93 LYS A C 1
ATOM 730 O O . LYS A 1 93 ? 1.436 10.219 15.434 1.00 85.12 93 LYS A O 1
ATOM 735 N N . MET A 1 94 ? 3.448 9.529 14.709 1.00 84.06 94 MET A N 1
ATOM 736 C CA . MET A 1 94 ? 3.970 9.156 16.024 1.00 84.06 94 MET A CA 1
ATOM 737 C C . MET A 1 94 ? 4.103 10.361 16.963 1.00 84.06 94 MET A C 1
ATOM 739 O O . MET A 1 94 ? 3.671 10.288 18.111 1.00 84.06 94 MET A O 1
ATOM 743 N N . LEU A 1 95 ? 4.613 11.496 16.472 1.00 87.06 95 LEU A N 1
ATOM 744 C CA . LEU A 1 95 ? 4.684 12.739 17.245 1.00 87.06 95 LEU A CA 1
ATOM 745 C C . LEU A 1 95 ? 3.290 13.215 17.673 1.00 87.06 95 LEU A C 1
ATOM 747 O O . LEU A 1 95 ? 3.090 13.583 18.827 1.00 87.06 95 LEU A O 1
ATOM 751 N N . ARG A 1 96 ? 2.303 13.170 16.769 1.00 85.56 96 ARG A N 1
ATOM 752 C CA . ARG A 1 96 ? 0.908 13.486 17.114 1.00 85.56 96 ARG A CA 1
ATOM 753 C C . ARG A 1 96 ? 0.356 12.547 18.184 1.00 85.56 96 ARG A C 1
ATOM 755 O O . ARG A 1 96 ? -0.267 13.024 19.126 1.00 85.56 96 ARG A O 1
ATOM 762 N N . ALA A 1 97 ? 0.596 11.243 18.056 1.00 83.62 97 ALA A N 1
ATOM 763 C CA . ALA A 1 97 ? 0.160 10.262 19.047 1.00 83.62 97 ALA A CA 1
ATOM 764 C C . ALA A 1 97 ? 0.786 10.530 20.425 1.00 83.62 97 ALA A C 1
ATOM 766 O O . ALA A 1 97 ? 0.079 10.494 21.427 1.00 83.62 97 ALA A O 1
ATOM 767 N N . LEU A 1 98 ? 2.078 10.874 20.473 1.00 84.00 98 LEU A N 1
ATOM 768 C CA . LEU A 1 98 ? 2.774 11.273 21.699 1.00 84.00 98 LEU A CA 1
ATOM 769 C C . LEU A 1 98 ? 2.144 12.514 22.343 1.00 84.00 98 LEU A C 1
ATOM 771 O O . LEU A 1 98 ? 1.797 12.470 23.521 1.00 84.00 98 LEU A O 1
ATOM 775 N N . LEU A 1 99 ? 1.951 13.589 21.571 1.00 84.50 99 LEU A N 1
ATOM 776 C CA . LEU A 1 99 ? 1.394 14.855 22.067 1.00 84.50 99 LEU A CA 1
ATOM 777 C C . LEU A 1 99 ? -0.046 14.720 22.579 1.00 84.50 99 LEU A C 1
ATOM 779 O O . LEU A 1 99 ? -0.438 15.421 23.507 1.00 84.50 99 LEU A O 1
ATOM 783 N N . LEU A 1 100 ? -0.838 13.835 21.969 1.00 84.44 100 LEU A N 1
ATOM 784 C CA . LEU A 1 100 ? -2.227 13.590 22.364 1.00 84.44 100 LEU A CA 1
ATOM 785 C C . LEU A 1 100 ? -2.358 12.542 23.476 1.00 84.44 100 LEU A C 1
ATOM 787 O O . LEU A 1 100 ? -3.412 12.444 24.108 1.00 84.44 100 LEU A O 1
ATOM 791 N N . SER A 1 101 ? -1.314 11.752 23.731 1.00 81.38 101 SER A N 1
ATOM 792 C CA . SER A 1 101 ? -1.360 10.717 24.757 1.00 81.38 101 SER A CA 1
ATOM 793 C C . SER A 1 101 ? -1.291 11.322 26.162 1.00 81.38 101 SER A C 1
ATOM 795 O O . SER A 1 101 ? -0.401 12.097 26.494 1.00 81.38 101 SER A O 1
ATOM 797 N N . ARG A 1 102 ? -2.235 10.927 27.023 1.00 76.31 102 ARG A N 1
ATOM 798 C CA . ARG A 1 102 ? -2.214 11.235 28.467 1.00 76.31 102 ARG A CA 1
ATOM 799 C C . ARG A 1 102 ? -1.559 10.131 29.303 1.00 76.31 102 ARG A C 1
ATOM 801 O O . ARG A 1 102 ? -1.547 10.208 30.526 1.00 76.31 102 ARG A O 1
ATOM 808 N N . ASN A 1 103 ? -1.048 9.088 28.649 1.00 80.94 103 ASN A N 1
ATOM 809 C CA . ASN A 1 103 ? -0.484 7.909 29.292 1.00 80.94 103 ASN A CA 1
ATOM 810 C C . ASN A 1 103 ? 1.051 7.972 29.269 1.00 80.94 103 ASN A C 1
ATOM 812 O O . ASN A 1 103 ? 1.675 7.807 28.220 1.00 80.94 103 ASN A O 1
ATOM 816 N N . ALA A 1 104 ? 1.650 8.180 30.444 1.00 78.12 104 ALA A N 1
ATOM 817 C CA . ALA A 1 104 ? 3.095 8.306 30.610 1.00 78.12 104 ALA A CA 1
ATOM 818 C C . ALA A 1 104 ? 3.872 7.038 30.200 1.00 78.12 104 ALA A C 1
ATOM 820 O O . ALA A 1 104 ? 4.995 7.150 29.702 1.00 78.12 104 ALA A O 1
ATOM 821 N N . ASP A 1 105 ? 3.287 5.846 30.345 1.00 80.62 105 ASP A N 1
ATOM 822 C CA . ASP A 1 105 ? 3.936 4.585 29.970 1.00 80.62 105 ASP A CA 1
ATOM 823 C C . ASP A 1 105 ? 3.973 4.396 28.452 1.00 80.62 105 ASP A C 1
ATOM 825 O O . ASP A 1 105 ? 4.985 3.956 27.900 1.00 80.62 105 ASP A O 1
ATOM 829 N N . PHE A 1 106 ? 2.910 4.811 27.755 1.00 79.25 106 PHE A N 1
ATOM 830 C CA . PHE A 1 106 ? 2.881 4.835 26.291 1.00 79.25 106 PHE A CA 1
ATOM 831 C C . PHE A 1 106 ? 3.928 5.803 25.726 1.00 79.25 106 PHE A C 1
ATOM 833 O O . PHE A 1 106 ? 4.669 5.447 24.805 1.00 79.25 106 PHE A O 1
ATOM 840 N N . VAL A 1 107 ? 4.046 6.996 26.322 1.00 78.69 107 VAL A N 1
ATOM 841 C CA . VAL A 1 107 ? 5.072 7.986 25.958 1.00 78.69 107 VAL A CA 1
ATOM 842 C C . VAL A 1 107 ? 6.473 7.413 26.161 1.00 78.69 107 VAL A C 1
ATOM 844 O O . VAL A 1 107 ? 7.287 7.445 25.238 1.00 78.69 107 VAL A O 1
ATOM 847 N N . ARG A 1 108 ? 6.753 6.822 27.331 1.00 79.25 108 ARG A N 1
ATOM 848 C CA . ARG A 1 108 ? 8.062 6.222 27.642 1.00 79.25 108 ARG A CA 1
ATOM 849 C C . ARG A 1 108 ? 8.425 5.076 26.702 1.00 79.25 108 ARG A C 1
ATOM 851 O O . ARG A 1 108 ? 9.563 5.016 26.239 1.00 79.25 108 ARG A O 1
ATOM 858 N N . LYS A 1 109 ? 7.480 4.180 26.404 1.00 80.38 109 LYS A N 1
ATOM 859 C CA . LYS A 1 109 ? 7.696 3.056 25.479 1.00 80.38 109 LYS A CA 1
ATOM 860 C C . LYS A 1 109 ? 7.987 3.545 24.061 1.00 80.38 109 LYS A C 1
ATOM 862 O O . LYS A 1 109 ? 8.883 3.020 23.411 1.00 80.38 109 LYS A O 1
ATOM 867 N N . THR A 1 110 ? 7.255 4.558 23.608 1.00 72.38 110 THR A N 1
ATOM 868 C CA . THR A 1 110 ? 7.422 5.123 22.267 1.00 72.38 110 THR A CA 1
ATOM 869 C C . THR A 1 110 ? 8.744 5.878 22.145 1.00 72.38 110 THR A C 1
ATOM 871 O O . THR A 1 110 ? 9.443 5.692 21.160 1.00 72.38 110 THR A O 1
ATOM 874 N N . LEU A 1 111 ? 9.151 6.655 23.155 1.00 76.50 111 LEU A N 1
ATOM 875 C CA . LEU A 1 111 ? 10.445 7.351 23.145 1.00 76.50 111 LEU A CA 1
ATOM 876 C C . LEU A 1 111 ? 11.638 6.380 23.099 1.00 76.50 111 LEU A C 1
ATOM 878 O O . LEU A 1 111 ? 12.567 6.625 22.341 1.00 76.50 111 LEU A O 1
ATOM 882 N N . ARG A 1 112 ? 11.583 5.250 23.821 1.00 77.88 112 ARG A N 1
ATOM 883 C CA . ARG A 1 112 ? 12.614 4.186 23.771 1.00 77.88 112 ARG A CA 1
ATOM 884 C C . ARG A 1 112 ? 12.684 3.417 22.449 1.00 77.88 112 ARG A C 1
ATOM 886 O O . ARG A 1 112 ? 13.629 2.680 22.223 1.00 77.88 112 ARG A O 1
ATOM 893 N N . ALA A 1 113 ? 11.642 3.485 21.624 1.00 67.38 113 ALA A N 1
ATOM 894 C CA . ALA A 1 113 ? 11.643 2.848 20.307 1.00 67.38 113 ALA A CA 1
ATOM 895 C C . ALA A 1 113 ? 12.242 3.763 19.223 1.00 67.38 113 ALA A C 1
ATOM 897 O O . ALA A 1 113 ? 12.391 3.343 18.078 1.00 67.38 113 ALA A O 1
ATOM 898 N N . VAL A 1 114 ? 12.520 5.022 19.571 1.00 64.62 114 VAL A N 1
ATOM 899 C CA . VAL A 1 114 ? 12.932 6.092 18.652 1.00 64.62 114 VAL A CA 1
ATOM 900 C C . VAL A 1 114 ? 14.346 6.585 18.965 1.00 64.62 114 VAL A C 1
ATOM 902 O O . VAL A 1 114 ? 15.042 7.000 18.042 1.00 64.62 114 VAL A O 1
ATOM 905 N N . PHE A 1 115 ? 14.753 6.516 20.236 1.00 52.81 115 PHE A N 1
ATOM 906 C CA . PHE A 1 115 ? 16.099 6.774 20.753 1.00 52.81 115 PHE A CA 1
ATOM 907 C C . PHE A 1 115 ? 16.643 5.512 21.417 1.00 52.81 115 PHE A C 1
ATOM 909 O O . PHE A 1 115 ? 17.854 5.252 21.256 1.00 52.81 115 PHE A O 1
#

InterPro domains:
  IPR000432 DNA mismatch repair protein MutS, C-terminal [PF00488] (2-86)
  IPR000432 DNA mismatch repair protein MutS, C-terminal [SM00534] (1-83)
  IPR027417 P-loop containing nucleoside triphosphate hydrolase [G3DSA:3.40.50.300] (1-97)
  IPR027417 P-loop containing nucleoside triphosphate hydrolase [SSF52540] (2-86)
  IPR045076 DNA mismatch repair MutS [PTHR11361] (2-97)

Sequence (115 aa):
MECRTIFSTHYHSLVDFYSGYENIQLGHMACMTEEQEEDDPMMSVTLLYQLKEGNCPKSYGFNAAKLAGLPKEIIASAHKIATELETVTKQKKMLRALLLSRNADFVRKTLRAVF

Organism: Photinus pyralis (NCBI:txid7054)

Radius of gyration: 18.42 Å; chains: 1; bounding box: 52×29×50 Å